Protein AF-A0A2N2Y3T0-F1 (afdb_monomer)

Foldseek 3Di:
DQWDKDKDWDDPDPFKIKIKIFTVNLVVVPPDPDDPDPARIKIKMWGDDQFKIWIWIWHRHDPVDIDIDTDIGGDVVRVPPD

Mean predicted aligned error: 10.38 Å

Sequence (82 aa):
MRHVIIGAELQPFKSFRLQVAYNYQTRQEMKIVDKVSTVGFSWGFGFRVYGFSFSYARATNHLSGSPNYVTLTTNLGEAFKK

Structure (mmCIF, N/CA/C/O backbone):
data_AF-A0A2N2Y3T0-F1
#
_entry.id   AF-A0A2N2Y3T0-F1
#
loop_
_atom_site.group_PDB
_atom_site.id
_atom_site.type_symbol
_atom_site.label_atom_id
_atom_site.label_alt_id
_atom_site.label_comp_id
_atom_site.label_asym_id
_atom_site.label_entity_id
_atom_site.label_seq_id
_atom_site.pdbx_PDB_ins_code
_atom_site.Cartn_x
_atom_site.Cartn_y
_atom_site.Cartn_z
_atom_site.occupancy
_atom_site.B_iso_or_equiv
_atom_site.auth_seq_id
_atom_site.auth_comp_id
_atom_site.auth_asym_id
_atom_site.auth_atom_id
_atom_site.pdbx_PDB_model_num
ATOM 1 N N . MET A 1 1 ? 4.536 9.222 -26.794 1.00 50.34 1 MET A N 1
ATOM 2 C CA . MET A 1 1 ? 3.659 9.169 -25.603 1.00 50.34 1 MET A CA 1
ATOM 3 C C . MET A 1 1 ? 4.526 8.913 -24.380 1.00 50.34 1 MET A C 1
ATOM 5 O O . MET A 1 1 ? 5.021 7.805 -24.251 1.00 50.34 1 MET A O 1
ATOM 9 N N . ARG A 1 2 ? 4.821 9.937 -23.567 1.00 51.66 2 ARG A N 1
ATOM 10 C CA . ARG A 1 2 ? 5.890 9.871 -22.544 1.00 51.66 2 ARG A CA 1
ATOM 11 C C . ARG A 1 2 ? 5.405 9.764 -21.093 1.00 51.66 2 ARG A C 1
ATOM 13 O O . ARG A 1 2 ? 6.242 9.629 -20.224 1.00 51.66 2 ARG A O 1
ATOM 20 N N . HIS A 1 3 ? 4.100 9.744 -20.824 1.00 57.34 3 HIS A N 1
ATOM 21 C CA . HIS A 1 3 ? 3.567 9.668 -19.456 1.00 57.34 3 HIS A CA 1
ATOM 22 C C . HIS A 1 3 ? 2.279 8.838 -19.408 1.00 57.34 3 HIS A C 1
ATOM 24 O O . HIS A 1 3 ? 1.198 9.375 -19.189 1.00 57.34 3 HIS A O 1
ATOM 30 N N . VAL A 1 4 ? 2.371 7.531 -19.677 1.00 59.25 4 VAL A N 1
ATOM 31 C CA . VAL A 1 4 ? 1.221 6.626 -19.521 1.00 59.25 4 VAL A CA 1
ATOM 32 C C . VAL A 1 4 ? 1.477 5.720 -18.326 1.00 59.25 4 VAL A C 1
ATOM 34 O O . VAL A 1 4 ? 2.366 4.865 -18.349 1.00 59.25 4 VAL A O 1
ATOM 37 N N . ILE A 1 5 ? 0.694 5.940 -17.278 1.00 68.00 5 ILE A N 1
ATOM 38 C CA . ILE A 1 5 ? 0.623 5.078 -16.105 1.00 68.00 5 ILE A CA 1
ATOM 39 C C . ILE A 1 5 ? -0.722 4.373 -16.194 1.00 68.00 5 ILE A C 1
ATOM 41 O O . ILE A 1 5 ? -1.760 5.028 -16.254 1.00 68.00 5 ILE A O 1
ATOM 45 N N . ILE A 1 6 ? -0.699 3.046 -16.240 1.00 74.12 6 ILE A N 1
ATOM 46 C CA . ILE A 1 6 ? -1.915 2.234 -16.237 1.00 74.12 6 ILE 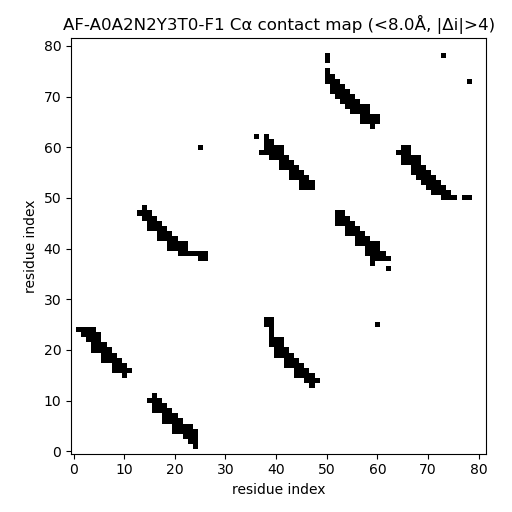A CA 1
ATOM 47 C C . ILE A 1 6 ? -2.032 1.631 -14.848 1.00 74.12 6 ILE A C 1
ATOM 49 O O . ILE A 1 6 ? -1.163 0.872 -14.432 1.00 74.12 6 ILE A O 1
ATOM 53 N N . GLY A 1 7 ? -3.084 1.991 -14.123 1.00 78.56 7 GLY A N 1
ATOM 54 C CA . GLY A 1 7 ? -3.380 1.462 -12.798 1.00 78.56 7 GLY A CA 1
ATOM 55 C C . GLY A 1 7 ? -4.751 0.807 -12.760 1.00 78.56 7 GLY A C 1
ATOM 56 O O . GLY A 1 7 ? -5.675 1.265 -13.426 1.00 78.56 7 GLY A O 1
ATOM 57 N N . ALA A 1 8 ? -4.870 -0.250 -11.969 1.00 84.56 8 ALA A N 1
ATOM 58 C CA . ALA A 1 8 ? -6.133 -0.838 -11.568 1.00 84.56 8 ALA A CA 1
ATOM 59 C C . ALA A 1 8 ? -6.206 -0.841 -10.037 1.00 84.56 8 ALA A C 1
ATOM 61 O O . ALA A 1 8 ? -5.314 -1.352 -9.356 1.00 84.56 8 ALA A O 1
ATOM 62 N N . GLU A 1 9 ? -7.280 -0.270 -9.503 1.00 84.75 9 GLU A N 1
ATOM 63 C CA . GLU A 1 9 ? -7.628 -0.356 -8.090 1.00 84.75 9 GLU A CA 1
ATOM 64 C C . GLU A 1 9 ? -8.871 -1.234 -7.950 1.00 84.75 9 GLU A C 1
ATOM 66 O O . GLU A 1 9 ? -9.882 -1.033 -8.620 1.00 84.75 9 GLU A O 1
ATOM 71 N N . LEU A 1 10 ? -8.774 -2.235 -7.084 1.00 87.44 10 LEU A N 1
ATOM 72 C CA . LEU A 1 10 ? -9.861 -3.113 -6.695 1.00 87.44 10 LEU A CA 1
ATOM 73 C C . LEU A 1 10 ? -10.174 -2.858 -5.226 1.00 87.44 10 LEU A C 1
ATOM 75 O O . LEU A 1 10 ? -9.304 -2.959 -4.362 1.00 87.44 10 LEU A O 1
ATOM 79 N N . GLN A 1 11 ? -11.440 -2.583 -4.933 1.00 87.38 11 GLN A N 1
ATOM 80 C CA . GLN A 1 11 ? -11.921 -2.387 -3.570 1.00 87.38 11 GLN A CA 1
ATOM 81 C C . GLN A 1 11 ? -13.047 -3.389 -3.264 1.00 87.38 11 GLN A C 1
ATOM 83 O O . GLN A 1 11 ? -14.221 -3.032 -3.348 1.00 87.38 11 GLN A O 1
ATOM 88 N N . PRO A 1 12 ? -12.714 -4.654 -2.926 1.00 82.81 12 PRO A N 1
ATOM 89 C CA . PRO A 1 12 ? -13.705 -5.696 -2.635 1.00 82.81 12 PRO A CA 1
ATOM 90 C C . PRO A 1 12 ? -14.614 -5.344 -1.452 1.00 82.81 12 PRO A C 1
ATOM 92 O O . PRO A 1 12 ? -15.789 -5.694 -1.434 1.00 82.81 12 PRO A O 1
ATOM 95 N N . PHE A 1 13 ? -14.068 -4.631 -0.463 1.00 84.19 13 PHE A N 1
ATOM 96 C CA . PHE A 1 13 ? -14.784 -4.184 0.728 1.00 84.19 13 PHE A CA 1
ATOM 97 C C . PHE A 1 13 ? -14.444 -2.716 1.003 1.00 84.19 13 PHE A C 1
ATOM 99 O O . PHE A 1 13 ? -13.333 -2.274 0.721 1.00 84.19 13 PHE A O 1
ATOM 106 N N . LYS A 1 14 ? -15.336 -1.953 1.653 1.00 80.62 14 LYS A N 1
ATOM 107 C CA . LYS A 1 14 ? -15.021 -0.571 2.092 1.00 80.62 14 LYS A CA 1
ATOM 108 C C . LYS A 1 14 ? -13.733 -0.492 2.924 1.00 80.62 14 LYS A C 1
ATOM 110 O O . LYS A 1 14 ? -13.025 0.510 2.870 1.00 80.62 14 LYS A O 1
ATOM 115 N N . SER A 1 15 ? -13.426 -1.569 3.640 1.00 83.12 15 SER A N 1
ATOM 116 C CA . SER A 1 15 ? -12.256 -1.712 4.498 1.00 83.12 15 SER A CA 1
ATOM 117 C C . SER A 1 15 ? -11.030 -2.317 3.820 1.00 83.12 15 SER A C 1
ATOM 119 O O . SER A 1 15 ? -10.015 -2.398 4.492 1.00 83.12 15 SER A O 1
ATOM 121 N N . PHE A 1 16 ? -11.074 -2.749 2.556 1.00 87.50 16 PHE A N 1
ATOM 122 C CA . PHE A 1 16 ? -9.934 -3.397 1.894 1.00 87.50 16 PHE A CA 1
ATOM 123 C C . PHE A 1 16 ? -9.737 -2.868 0.475 1.00 87.50 16 PHE A C 1
ATOM 125 O O . PHE A 1 16 ? -10.663 -2.887 -0.330 1.00 87.50 16 PHE A O 1
ATOM 132 N N . ARG A 1 17 ? -8.522 -2.424 0.167 1.00 87.25 17 ARG A N 1
ATOM 133 C CA . ARG A 1 17 ? -8.104 -1.903 -1.134 1.00 87.25 17 ARG A CA 1
ATOM 134 C C . ARG A 1 17 ? -6.912 -2.693 -1.638 1.00 87.25 17 ARG A C 1
ATOM 136 O O . ARG A 1 17 ? -5.973 -2.940 -0.892 1.00 87.25 17 ARG A O 1
ATOM 143 N N . LEU A 1 18 ? -6.935 -3.044 -2.910 1.00 88.19 18 LEU A N 1
ATOM 144 C CA . LEU A 1 18 ? -5.839 -3.666 -3.630 1.00 88.19 18 LEU A CA 1
ATOM 145 C C . LEU A 1 18 ? -5.545 -2.793 -4.845 1.00 88.19 18 LEU A C 1
ATOM 147 O O . LEU A 1 18 ? -6.445 -2.447 -5.598 1.00 88.19 18 LEU A O 1
ATOM 151 N N . GLN A 1 19 ? -4.294 -2.412 -5.027 1.00 86.56 19 GLN A N 1
ATOM 152 C CA . GLN A 1 19 ? -3.860 -1.509 -6.081 1.00 86.56 19 GLN A CA 1
ATOM 153 C C . GLN A 1 19 ? -2.737 -2.174 -6.858 1.00 86.56 19 GLN A C 1
ATOM 155 O O . GLN A 1 19 ? -1.782 -2.683 -6.278 1.00 86.56 19 GLN A O 1
ATOM 160 N N . VAL A 1 20 ? -2.829 -2.156 -8.178 1.00 85.25 20 VAL A N 1
ATOM 161 C CA . VAL A 1 20 ? -1.746 -2.555 -9.073 1.00 85.25 20 VAL A CA 1
ATOM 162 C C . VAL A 1 20 ? -1.563 -1.455 -10.100 1.00 85.25 20 VAL A C 1
ATOM 164 O O . VAL A 1 20 ? -2.526 -0.909 -10.625 1.00 85.25 20 VAL A O 1
ATOM 167 N N . ALA A 1 21 ? -0.324 -1.083 -10.368 1.00 77.94 21 ALA A N 1
ATOM 168 C CA . ALA A 1 21 ? 0.009 -0.023 -11.295 1.00 77.94 21 ALA A CA 1
ATOM 169 C C . ALA A 1 21 ? 1.236 -0.401 -12.113 1.00 77.94 21 ALA A C 1
ATOM 171 O O . ALA A 1 21 ? 2.184 -1.015 -11.631 1.00 77.94 21 ALA A O 1
ATOM 172 N N . TYR A 1 22 ? 1.212 -0.014 -13.375 1.00 74.81 22 TYR A N 1
ATOM 173 C CA . TYR A 1 22 ? 2.271 -0.239 -14.329 1.00 74.81 22 TYR A CA 1
ATOM 174 C C . TYR A 1 22 ? 2.660 1.092 -14.963 1.00 74.81 22 TYR A C 1
ATOM 176 O O . TYR A 1 22 ? 1.870 1.737 -15.656 1.00 74.81 22 TYR A O 1
ATOM 184 N N . ASN A 1 23 ? 3.891 1.515 -14.700 1.00 70.44 23 ASN A N 1
ATOM 185 C CA . ASN A 1 23 ? 4.461 2.738 -15.230 1.00 70.44 23 ASN A CA 1
ATOM 186 C C . ASN A 1 23 ? 5.296 2.418 -16.477 1.00 70.44 23 ASN A C 1
ATOM 188 O O . ASN A 1 23 ? 6.368 1.817 -16.399 1.00 70.44 23 ASN A O 1
ATOM 192 N N . TYR A 1 24 ? 4.787 2.811 -17.647 1.00 56.38 24 TYR A N 1
ATOM 193 C CA . TYR A 1 24 ? 5.421 2.528 -18.935 1.00 56.38 24 TYR A CA 1
ATOM 194 C C . TYR A 1 24 ? 6.649 3.418 -19.200 1.00 56.38 24 TYR A C 1
ATOM 196 O O . TYR A 1 24 ? 7.536 3.049 -19.972 1.00 56.38 24 TYR A O 1
ATOM 204 N N . GLN A 1 25 ? 6.733 4.576 -18.540 1.00 57.59 25 GLN A N 1
ATOM 205 C CA . GLN A 1 25 ? 7.783 5.564 -18.776 1.00 57.59 25 GLN A CA 1
ATOM 206 C C . GLN A 1 25 ? 9.145 5.113 -18.232 1.00 57.59 25 GLN A C 1
ATOM 208 O O . GLN A 1 25 ? 10.145 5.160 -18.948 1.00 57.59 25 GLN A O 1
ATOM 213 N N . THR A 1 26 ? 9.178 4.581 -17.007 1.00 56.12 26 THR A N 1
ATOM 214 C CA . THR A 1 26 ? 10.406 4.082 -16.363 1.00 56.12 26 THR A CA 1
ATOM 215 C C . THR A 1 26 ? 11.024 2.915 -17.141 1.00 56.12 26 THR A C 1
ATOM 217 O O . THR A 1 26 ? 12.239 2.729 -17.144 1.00 56.12 26 THR A O 1
ATOM 220 N N . ARG A 1 27 ? 10.195 2.153 -17.869 1.00 53.28 27 ARG A N 1
ATOM 221 C CA . ARG A 1 27 ? 10.638 1.077 -18.765 1.00 53.28 27 ARG A CA 1
ATOM 222 C C . ARG A 1 27 ? 11.302 1.590 -20.044 1.00 53.28 27 ARG A C 1
ATOM 224 O O . ARG A 1 27 ? 12.175 0.908 -20.570 1.00 53.28 27 ARG A O 1
ATOM 231 N N . GLN A 1 28 ? 10.880 2.735 -20.581 1.00 53.59 28 GLN A N 1
ATOM 232 C CA . GLN A 1 28 ? 11.491 3.301 -21.789 1.00 53.59 28 GLN A CA 1
ATOM 233 C C . GLN A 1 28 ? 12.790 4.060 -21.489 1.00 53.59 28 GLN A C 1
ATOM 235 O O . GLN A 1 28 ? 13.695 4.012 -22.318 1.00 53.59 28 GLN A O 1
ATOM 240 N N . GLU A 1 29 ? 12.906 4.695 -20.318 1.00 53.41 29 GLU A N 1
ATOM 241 C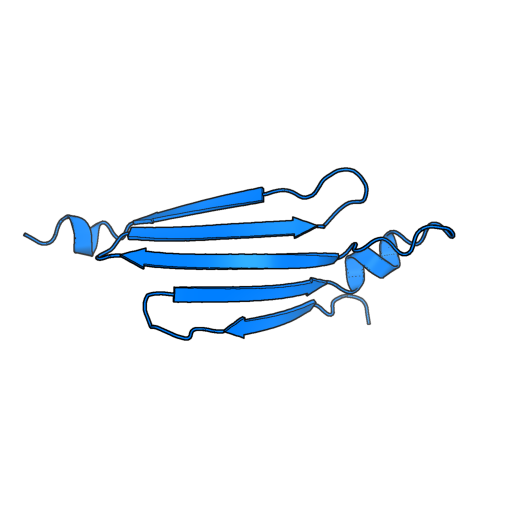 CA . GLU A 1 29 ? 14.105 5.450 -19.915 1.00 53.41 29 GLU A CA 1
ATOM 242 C C . GLU A 1 29 ? 15.262 4.554 -19.418 1.00 53.41 29 GLU A C 1
ATOM 244 O O . GLU A 1 29 ? 16.419 4.917 -19.596 1.00 53.41 29 GLU A O 1
ATOM 249 N N . MET A 1 30 ? 14.994 3.347 -18.891 1.00 54.31 30 MET A N 1
ATOM 250 C CA . MET A 1 30 ? 16.025 2.373 -18.465 1.00 54.31 30 MET A CA 1
ATOM 251 C C . MET A 1 30 ? 16.254 1.214 -19.460 1.00 54.31 30 MET A C 1
ATOM 253 O O . MET A 1 30 ? 16.565 0.091 -19.057 1.00 54.31 30 MET A O 1
ATOM 257 N N . LYS A 1 31 ? 16.096 1.433 -20.771 1.00 46.38 31 LYS A N 1
ATOM 258 C CA . LYS A 1 31 ? 16.478 0.429 -21.781 1.00 46.38 31 LYS A CA 1
ATOM 259 C C . LYS A 1 31 ? 18.005 0.358 -21.923 1.00 46.38 31 LYS A C 1
ATOM 261 O O . LYS A 1 31 ? 18.570 0.954 -22.833 1.00 46.38 31 LYS A O 1
ATOM 266 N N . ILE A 1 32 ? 18.665 -0.414 -21.062 1.00 48.34 32 ILE A N 1
ATOM 267 C CA . ILE A 1 32 ? 19.957 -1.029 -21.391 1.00 48.34 32 ILE A CA 1
ATOM 268 C C . ILE A 1 32 ? 19.667 -2.473 -21.810 1.00 48.34 32 ILE A C 1
ATOM 270 O O . ILE A 1 32 ? 18.958 -3.203 -21.122 1.00 48.34 32 ILE A O 1
ATOM 274 N N . VAL A 1 33 ? 20.184 -2.807 -22.988 1.00 52.59 33 VAL A N 1
ATOM 275 C CA . VAL A 1 33 ? 19.867 -3.882 -23.945 1.00 52.59 33 VAL A CA 1
ATOM 276 C C . VAL A 1 33 ? 19.578 -5.300 -23.419 1.00 52.59 33 VAL A C 1
ATOM 278 O O . VAL A 1 33 ? 19.079 -6.088 -24.208 1.00 52.59 33 VAL A O 1
ATOM 281 N N . ASP A 1 34 ? 19.768 -5.658 -22.145 1.00 47.03 34 ASP A N 1
ATOM 282 C CA . ASP A 1 34 ? 19.956 -7.086 -21.825 1.00 47.03 34 ASP A CA 1
ATOM 283 C C . ASP A 1 34 ? 19.224 -7.671 -20.606 1.00 47.03 34 ASP A C 1
ATOM 285 O O . ASP A 1 34 ? 19.454 -8.822 -20.244 1.00 47.03 34 ASP A O 1
ATOM 289 N N . LYS A 1 35 ? 18.290 -6.955 -19.963 1.00 49.06 35 LYS A N 1
ATOM 290 C CA . LYS A 1 35 ? 17.412 -7.598 -18.964 1.00 49.06 35 LYS A CA 1
ATOM 291 C C . LYS A 1 35 ? 15.967 -7.154 -19.095 1.00 49.06 35 LYS A C 1
ATOM 293 O O . LYS A 1 35 ? 15.607 -6.026 -18.768 1.00 49.06 35 LYS A O 1
ATOM 298 N N . VAL A 1 36 ? 15.122 -8.103 -19.497 1.00 50.00 36 VAL A N 1
ATOM 299 C CA . VAL A 1 36 ? 13.661 -8.090 -19.335 1.00 50.00 36 VAL A CA 1
ATOM 300 C C . VAL A 1 36 ? 13.347 -8.149 -17.834 1.00 50.00 36 VAL A C 1
ATOM 302 O O . VAL A 1 36 ? 12.885 -9.152 -17.310 1.00 50.00 36 VAL A O 1
ATOM 305 N N . SER A 1 37 ? 13.707 -7.101 -17.100 1.00 47.38 37 SER A N 1
ATOM 306 C CA . SER A 1 37 ? 13.445 -7.005 -15.671 1.00 47.38 37 SER A CA 1
ATOM 307 C C . SER A 1 37 ? 12.117 -6.288 -15.472 1.00 47.38 37 SER A C 1
ATOM 309 O O . SER A 1 37 ? 11.749 -5.415 -16.256 1.00 47.38 37 SER A O 1
ATOM 311 N N . THR A 1 38 ? 11.381 -6.669 -14.440 1.00 51.56 38 THR A N 1
ATOM 312 C CA . THR A 1 38 ? 10.041 -6.207 -14.044 1.00 51.56 38 THR A CA 1
ATOM 313 C C . THR A 1 38 ? 10.038 -4.738 -13.569 1.00 51.56 38 THR A C 1
ATOM 315 O O . THR A 1 38 ? 9.503 -4.401 -12.516 1.00 51.56 38 THR A O 1
ATOM 318 N N . VAL A 1 39 ? 10.693 -3.842 -14.309 1.00 55.47 39 VAL A N 1
ATOM 319 C CA . VAL A 1 39 ? 10.811 -2.412 -14.009 1.00 55.47 39 VAL A CA 1
ATOM 320 C C . VAL A 1 39 ? 9.537 -1.677 -14.415 1.00 55.47 39 VAL A C 1
ATOM 322 O O . VAL A 1 39 ? 9.052 -1.814 -15.540 1.00 55.47 39 VAL A O 1
ATOM 325 N N . GLY A 1 40 ? 8.993 -0.903 -13.475 1.00 59.78 40 GLY A N 1
ATOM 326 C CA . GLY A 1 40 ? 7.762 -0.129 -13.635 1.00 59.78 40 GLY A CA 1
ATOM 327 C C . GLY A 1 40 ? 6.512 -0.788 -13.049 1.00 59.78 40 GLY A C 1
ATOM 328 O O . GLY A 1 40 ? 5.452 -0.170 -13.073 1.00 59.78 40 GLY A O 1
ATOM 329 N N . PHE A 1 41 ? 6.600 -2.004 -12.496 1.00 73.00 41 PHE A N 1
ATOM 330 C CA . PHE A 1 41 ? 5.472 -2.614 -11.788 1.00 73.00 41 PHE A CA 1
ATOM 331 C C . PHE A 1 41 ? 5.422 -2.148 -10.332 1.00 73.00 41 PHE A C 1
ATOM 333 O O . PHE A 1 41 ? 6.403 -2.234 -9.588 1.00 73.00 41 PHE A O 1
ATOM 340 N N . SER A 1 42 ? 4.256 -1.675 -9.924 1.00 78.19 42 SER A N 1
ATOM 341 C CA . SER A 1 42 ? 3.935 -1.293 -8.559 1.00 78.19 42 SER A CA 1
ATOM 342 C C . SER A 1 42 ? 2.675 -2.021 -8.129 1.00 78.19 42 SER A C 1
ATOM 344 O O . SER A 1 42 ? 1.738 -2.182 -8.904 1.00 78.19 42 SER A O 1
ATOM 346 N N . TRP A 1 43 ? 2.639 -2.467 -6.889 1.00 84.81 43 TRP A N 1
ATOM 347 C CA . TRP A 1 43 ? 1.460 -3.096 -6.318 1.00 84.81 43 TRP A CA 1
ATOM 348 C C . TRP A 1 43 ? 1.358 -2.726 -4.853 1.00 84.81 43 TRP A C 1
ATOM 350 O O . TRP A 1 43 ? 2.352 -2.439 -4.196 1.00 84.81 43 TRP A O 1
ATOM 360 N N . GLY A 1 44 ? 0.150 -2.711 -4.328 1.00 87.44 44 GLY A N 1
ATOM 361 C CA . GLY A 1 44 ? -0.104 -2.374 -2.948 1.00 87.44 44 GLY A CA 1
ATOM 362 C C . GLY A 1 44 ? -1.432 -2.924 -2.488 1.00 87.44 44 GLY A C 1
ATOM 363 O O . GLY A 1 44 ? -2.314 -3.236 -3.281 1.00 87.44 44 GLY A O 1
ATOM 364 N N . PHE A 1 45 ? -1.573 -3.044 -1.184 1.00 89.25 45 PHE A N 1
ATOM 365 C CA . PHE A 1 45 ? -2.826 -3.363 -0.533 1.00 89.25 45 PHE A CA 1
ATOM 366 C C . PHE A 1 45 ? -2.971 -2.472 0.691 1.00 89.25 45 PHE A C 1
ATOM 368 O O . PHE A 1 45 ? -1.993 -2.056 1.305 1.00 89.25 45 PHE A O 1
ATOM 375 N N . GLY A 1 46 ? -4.198 -2.158 1.059 1.00 88.69 46 GLY A N 1
ATOM 376 C CA . GLY A 1 46 ? -4.493 -1.375 2.238 1.00 88.69 46 GLY A CA 1
ATOM 377 C C . GLY A 1 46 ? -5.761 -1.866 2.892 1.00 88.69 46 GLY A C 1
ATOM 378 O O . GLY A 1 46 ? -6.670 -2.358 2.228 1.00 88.69 46 GLY A O 1
ATOM 379 N N . PHE A 1 47 ? -5.825 -1.727 4.205 1.00 89.19 47 PHE A N 1
ATOM 380 C CA . PHE A 1 47 ? -7.007 -2.049 4.973 1.00 89.19 47 PHE A CA 1
ATOM 381 C C . PHE A 1 47 ? -7.330 -0.937 5.972 1.00 89.19 47 PHE A C 1
ATOM 383 O O . PHE A 1 47 ? -6.441 -0.270 6.500 1.00 89.19 47 PHE A O 1
ATOM 390 N N . ARG A 1 48 ? -8.622 -0.704 6.210 1.00 87.00 48 ARG A N 1
ATOM 391 C CA . ARG A 1 48 ? -9.133 0.308 7.139 1.00 87.00 48 ARG A CA 1
ATOM 392 C C . ARG A 1 48 ? -9.935 -0.348 8.257 1.00 87.00 48 ARG A C 1
ATOM 394 O O . ARG A 1 48 ? -10.909 -1.048 7.991 1.00 87.00 48 ARG A O 1
ATOM 401 N N . VAL A 1 49 ? -9.566 -0.046 9.498 1.00 83.38 49 VAL A N 1
ATOM 402 C CA . VAL A 1 49 ? -10.228 -0.500 10.726 1.00 83.38 49 VAL A CA 1
ATOM 403 C C . VAL A 1 49 ? -10.602 0.720 11.565 1.00 83.38 49 VAL A C 1
ATOM 405 O O . VAL A 1 49 ? -9.716 1.431 12.024 1.00 83.38 49 VAL A O 1
ATOM 408 N N . TYR A 1 50 ? -11.909 0.969 11.735 1.00 73.69 50 TYR A N 1
ATOM 409 C CA . TYR A 1 50 ? -12.505 1.914 12.705 1.00 73.69 50 TYR A CA 1
ATOM 410 C C . TYR A 1 50 ? -11.761 3.265 12.875 1.00 73.69 50 TYR A C 1
ATOM 412 O O . TYR A 1 50 ? -11.552 3.739 13.983 1.00 73.69 50 TYR A O 1
ATOM 420 N N . GLY A 1 51 ? -11.286 3.865 11.777 1.00 77.31 51 GLY A N 1
ATOM 421 C CA . GLY A 1 51 ? -10.580 5.160 11.786 1.00 77.31 51 GLY A CA 1
ATOM 422 C C . GLY A 1 51 ? -9.072 5.098 11.512 1.00 77.31 51 GLY A C 1
ATOM 423 O O . GLY A 1 51 ? -8.494 6.105 11.106 1.00 77.31 51 GLY A O 1
ATOM 424 N N . PHE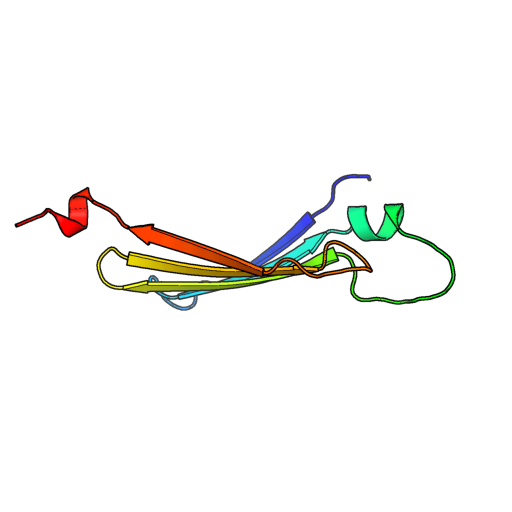 A 1 52 ? -8.451 3.921 11.604 1.00 83.38 52 PHE A N 1
ATOM 425 C CA . PHE A 1 52 ? -7.072 3.673 11.177 1.00 83.38 52 PHE A CA 1
ATOM 426 C C . PHE A 1 52 ? -7.050 3.042 9.786 1.00 83.38 52 PHE A C 1
ATOM 428 O O . PHE A 1 52 ? -7.734 2.058 9.523 1.00 83.38 52 PHE A O 1
ATOM 435 N N . SER A 1 53 ? -6.264 3.602 8.876 1.00 85.88 53 SER A N 1
ATOM 436 C CA . SER A 1 53 ? -6.013 3.070 7.539 1.00 85.88 53 SER A CA 1
ATOM 437 C C . SER A 1 53 ? -4.546 2.682 7.436 1.00 85.88 53 SER A C 1
ATOM 439 O O . SER A 1 53 ? -3.667 3.539 7.495 1.00 85.88 53 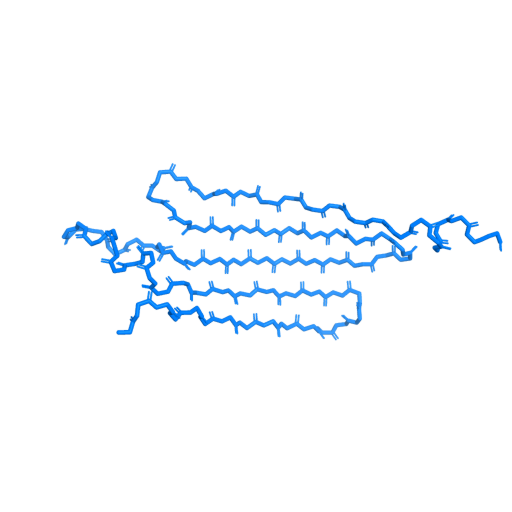SER A O 1
ATOM 441 N N . PHE A 1 54 ? -4.292 1.394 7.263 1.00 88.81 54 PHE A N 1
ATOM 442 C CA . PHE A 1 54 ? -2.979 0.849 6.957 1.00 88.81 54 PHE A CA 1
ATOM 443 C C . PHE A 1 54 ? -2.893 0.636 5.453 1.00 88.81 54 PHE A C 1
ATOM 445 O O . PHE A 1 54 ? -3.797 0.060 4.855 1.00 88.81 54 PHE A O 1
ATOM 452 N N . SER A 1 55 ? -1.828 1.107 4.821 1.00 87.38 55 SER A N 1
ATOM 453 C CA . SER A 1 55 ? -1.557 0.857 3.407 1.00 87.38 55 SER A CA 1
ATOM 454 C C . SER A 1 55 ? -0.113 0.421 3.240 1.00 87.38 55 SER A C 1
ATOM 456 O O . SER A 1 55 ? 0.802 1.025 3.791 1.00 87.38 55 SER A O 1
ATOM 458 N N . TYR A 1 56 ? 0.081 -0.642 2.480 1.00 87.06 56 TYR A N 1
ATOM 459 C CA . TYR A 1 56 ? 1.372 -1.149 2.070 1.00 87.06 56 TYR A CA 1
ATOM 460 C C . TYR A 1 56 ? 1.454 -1.052 0.553 1.00 87.06 56 TYR A C 1
ATOM 462 O O . TYR A 1 56 ? 0.612 -1.607 -0.149 1.00 87.06 56 TYR A O 1
ATOM 470 N N . ALA A 1 57 ? 2.453 -0.352 0.034 1.00 83.06 57 ALA A N 1
ATOM 471 C CA . ALA A 1 57 ? 2.687 -0.252 -1.396 1.00 83.06 57 ALA A CA 1
ATOM 472 C C . ALA A 1 57 ? 4.147 -0.554 -1.695 1.00 83.06 57 ALA A C 1
ATOM 474 O O . ALA A 1 57 ? 5.057 -0.032 -1.062 1.00 83.06 57 ALA A O 1
ATOM 475 N N . ARG A 1 58 ? 4.383 -1.388 -2.692 1.00 78.19 58 ARG A N 1
ATOM 476 C CA . ARG A 1 58 ? 5.702 -1.729 -3.186 1.00 78.19 58 ARG A CA 1
ATOM 477 C C . ARG A 1 58 ? 5.806 -1.264 -4.624 1.00 78.19 58 ARG A C 1
ATOM 479 O O . ARG A 1 58 ? 5.082 -1.743 -5.494 1.00 78.19 58 ARG A O 1
ATOM 486 N N . ALA A 1 59 ? 6.722 -0.338 -4.873 1.00 68.56 59 ALA A N 1
ATOM 487 C CA . ALA A 1 59 ? 6.989 0.149 -6.216 1.00 68.56 59 ALA A CA 1
ATOM 488 C C . ALA A 1 59 ? 8.338 -0.391 -6.690 1.00 68.56 59 ALA A C 1
ATOM 490 O O . ALA A 1 59 ? 9.345 -0.272 -5.993 1.00 68.56 59 ALA A O 1
ATOM 491 N N . THR A 1 60 ? 8.387 -1.015 -7.862 1.00 63.38 60 THR A N 1
ATOM 492 C CA . THR A 1 60 ? 9.643 -1.482 -8.469 1.00 63.38 60 THR A CA 1
ATOM 493 C C . THR A 1 60 ? 10.079 -0.464 -9.514 1.00 63.38 60 THR A C 1
ATOM 495 O O . THR A 1 60 ? 9.914 -0.658 -10.717 1.00 63.38 60 THR A O 1
ATOM 498 N N . ASN A 1 61 ? 10.587 0.671 -9.028 1.00 55.97 61 ASN A N 1
ATOM 499 C CA . ASN A 1 61 ? 10.931 1.822 -9.866 1.00 55.97 61 ASN A CA 1
ATOM 500 C C . ASN A 1 61 ? 12.372 1.791 -10.402 1.00 55.97 61 ASN A C 1
ATOM 502 O O . ASN A 1 61 ? 12.673 2.538 -11.325 1.00 55.97 61 ASN A O 1
ATOM 506 N N . HIS A 1 62 ? 13.266 0.951 -9.863 1.00 49.84 62 HIS A N 1
ATOM 507 C CA . HIS A 1 62 ? 14.684 0.953 -10.238 1.00 49.84 62 HIS A CA 1
ATOM 508 C C . HIS A 1 62 ? 15.300 -0.454 -10.232 1.00 49.84 62 HIS A C 1
ATOM 510 O O . HIS A 1 62 ? 14.939 -1.289 -9.404 1.00 49.84 62 HIS A O 1
ATOM 516 N N . LEU A 1 63 ? 16.297 -0.691 -11.098 1.00 50.34 63 LEU A N 1
ATOM 517 C CA . LEU A 1 63 ? 17.071 -1.945 -11.194 1.00 50.34 63 LEU A CA 1
ATOM 518 C C . LEU A 1 63 ? 17.823 -2.320 -9.892 1.00 50.34 63 LEU A C 1
ATOM 520 O O . LEU A 1 63 ? 18.225 -3.465 -9.728 1.00 50.34 63 LEU A O 1
ATOM 524 N N . SER A 1 64 ? 18.007 -1.358 -8.976 1.00 50.09 64 SER A N 1
ATOM 525 C CA . SER A 1 64 ? 18.842 -1.476 -7.766 1.00 50.09 64 SER A CA 1
ATOM 526 C C . SER A 1 64 ? 18.028 -1.654 -6.472 1.00 50.09 64 SER A C 1
ATOM 528 O O . SER A 1 64 ? 18.569 -1.999 -5.428 1.00 50.09 64 SER A O 1
ATOM 530 N N . GLY A 1 65 ? 16.706 -1.460 -6.510 1.00 51.22 65 GLY A N 1
ATOM 531 C CA . GLY A 1 65 ? 15.888 -1.594 -5.309 1.00 51.22 65 GLY A CA 1
ATOM 532 C C . GLY A 1 65 ? 14.439 -1.191 -5.528 1.00 51.22 65 GLY A C 1
ATOM 533 O O . GLY A 1 65 ? 14.139 -0.183 -6.166 1.00 51.22 65 GLY A O 1
ATOM 534 N N . SER A 1 66 ? 13.534 -1.999 -4.984 1.00 60.81 66 SER A N 1
ATOM 535 C CA . SER A 1 66 ? 12.105 -1.707 -4.932 1.00 60.81 66 SER A CA 1
ATOM 536 C C . SER A 1 66 ? 11.790 -1.058 -3.580 1.00 60.81 66 SER A C 1
ATOM 538 O O . SER A 1 66 ? 11.829 -1.766 -2.569 1.00 60.81 66 SER A O 1
ATOM 540 N N . PRO A 1 67 ? 11.525 0.263 -3.516 1.00 68.81 67 PRO A N 1
ATOM 541 C CA . PRO A 1 67 ? 11.074 0.896 -2.284 1.00 68.81 67 PRO A CA 1
ATOM 542 C C . PRO A 1 67 ? 9.744 0.293 -1.815 1.00 68.81 67 PRO A C 1
ATOM 544 O O . PRO A 1 67 ? 8.786 0.157 -2.585 1.00 68.81 67 PRO A O 1
ATOM 547 N N . ASN A 1 68 ? 9.704 -0.057 -0.529 1.00 80.38 68 ASN A N 1
ATOM 548 C CA . ASN A 1 68 ? 8.492 -0.454 0.174 1.00 80.38 68 ASN A CA 1
ATOM 549 C C . ASN A 1 68 ? 7.990 0.752 0.968 1.00 80.38 68 ASN A C 1
ATOM 551 O O . ASN A 1 68 ? 8.713 1.301 1.797 1.00 80.38 68 ASN A O 1
ATOM 555 N N . TYR A 1 69 ? 6.754 1.147 0.715 1.00 83.31 69 TYR A N 1
ATOM 556 C CA . TYR A 1 69 ? 6.051 2.213 1.401 1.00 83.31 69 TYR A CA 1
ATOM 557 C C . TYR A 1 69 ? 5.070 1.593 2.388 1.00 83.31 69 TYR A C 1
ATOM 559 O O . TYR A 1 69 ? 4.182 0.829 2.009 1.00 83.31 69 TYR A O 1
ATOM 567 N N . VAL A 1 70 ? 5.231 1.940 3.661 1.00 86.50 70 VAL A N 1
ATOM 568 C CA . VAL A 1 70 ? 4.264 1.634 4.714 1.00 86.50 70 VAL A CA 1
ATOM 569 C C . VAL A 1 70 ? 3.625 2.951 5.120 1.00 86.50 70 VAL A C 1
ATOM 571 O O . VAL A 1 70 ? 4.310 3.873 5.555 1.00 86.50 70 VAL A O 1
ATOM 574 N N . THR A 1 71 ? 2.316 3.057 4.951 1.00 85.44 71 THR A N 1
ATOM 575 C CA . THR A 1 71 ? 1.543 4.251 5.276 1.00 85.44 71 THR A CA 1
ATOM 576 C C . THR A 1 71 ? 0.531 3.906 6.351 1.00 85.44 71 THR A C 1
ATOM 578 O O . THR A 1 71 ? -0.277 2.992 6.196 1.00 85.44 71 THR A O 1
ATOM 581 N N . LEU A 1 72 ? 0.564 4.669 7.437 1.00 86.50 72 LEU A N 1
ATOM 582 C CA . LEU A 1 72 ? -0.443 4.636 8.482 1.00 86.50 72 LEU A CA 1
ATOM 583 C C . LEU A 1 72 ? -1.146 5.990 8.499 1.00 86.50 72 LEU A C 1
ATOM 585 O O . LEU A 1 72 ? -0.511 7.028 8.661 1.00 86.50 72 LEU A O 1
ATOM 589 N N . THR A 1 73 ? -2.459 5.981 8.320 1.0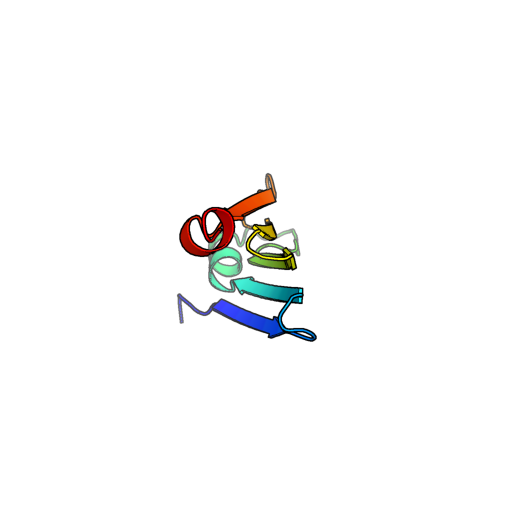0 85.31 73 THR A N 1
ATOM 590 C CA . THR A 1 73 ? -3.298 7.177 8.378 1.00 85.31 73 THR A CA 1
ATOM 591 C C . THR A 1 73 ? -4.346 6.977 9.455 1.00 85.31 73 THR A C 1
ATOM 593 O O . THR A 1 73 ? -4.997 5.939 9.494 1.00 85.31 73 THR A O 1
ATOM 596 N N . THR A 1 74 ? -4.538 7.964 10.321 1.00 84.44 74 THR A N 1
ATOM 597 C CA . THR A 1 74 ? -5.606 7.947 11.322 1.00 84.44 74 THR A CA 1
ATOM 598 C C . THR A 1 74 ? -6.485 9.176 11.160 1.0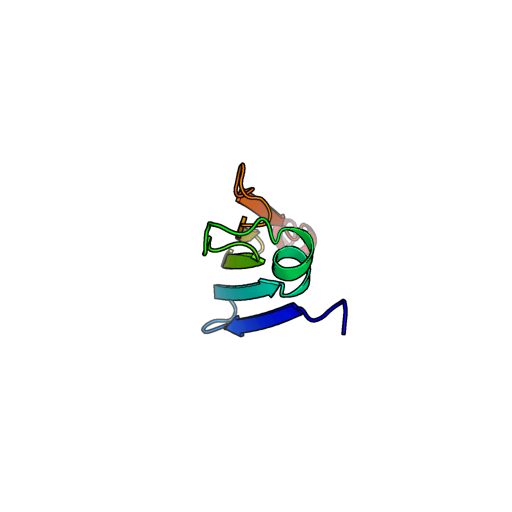0 84.44 74 THR A C 1
ATOM 600 O O . THR A 1 74 ? -5.990 10.262 10.852 1.00 84.44 74 THR A O 1
ATOM 603 N N . ASN A 1 75 ? -7.794 9.009 11.327 1.00 82.94 75 ASN A N 1
ATOM 604 C CA . ASN A 1 75 ? -8.717 10.130 11.390 1.00 82.94 75 ASN A CA 1
ATOM 605 C C . ASN A 1 75 ? -8.891 10.553 12.854 1.00 82.94 75 ASN A C 1
ATOM 607 O O . ASN A 1 75 ? -9.605 9.897 13.610 1.00 82.94 75 ASN A O 1
ATOM 611 N N . LEU A 1 76 ? -8.262 11.667 13.246 1.00 77.44 76 LEU A N 1
ATOM 612 C CA . LEU A 1 76 ? -8.369 12.197 14.609 1.00 77.44 76 LEU A CA 1
ATOM 613 C C . LEU A 1 76 ? -9.811 12.612 14.962 1.00 77.44 76 LEU A C 1
ATOM 615 O O . LEU A 1 76 ? -10.212 12.505 16.112 1.00 77.44 76 LEU A O 1
ATOM 619 N N . GLY A 1 77 ? -10.632 13.016 13.991 1.00 76.56 77 GLY A N 1
ATOM 620 C CA . GLY A 1 77 ? -12.037 13.356 14.236 1.00 76.56 77 GLY A CA 1
ATOM 621 C C . GLY A 1 77 ? -12.915 12.151 14.596 1.00 76.56 77 GLY A C 1
ATOM 622 O O . GLY A 1 77 ? -13.875 12.306 15.345 1.00 76.56 77 GLY A O 1
ATOM 623 N N . GLU A 1 78 ? -12.587 10.955 14.095 1.00 68.06 78 GLU A N 1
ATOM 624 C CA . GLU A 1 78 ? -13.228 9.6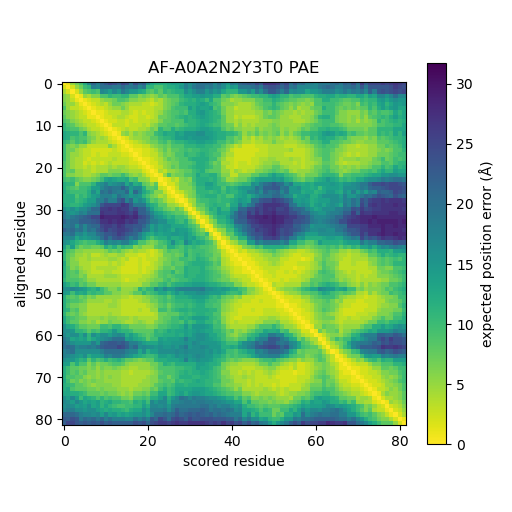94 14.504 1.00 68.06 78 GLU A CA 1
ATOM 625 C C . GLU A 1 78 ? -12.591 9.131 15.782 1.00 68.06 78 GLU A C 1
ATOM 627 O O . GLU A 1 78 ? -13.310 8.656 16.654 1.00 68.06 78 GLU A O 1
ATOM 632 N N . ALA A 1 79 ? -11.266 9.230 15.933 1.00 61.69 79 ALA A N 1
ATOM 633 C CA . ALA A 1 79 ? -10.549 8.709 17.099 1.00 61.69 79 ALA A CA 1
ATOM 634 C C . ALA A 1 79 ? -10.852 9.473 18.403 1.00 61.69 79 ALA A C 1
ATOM 636 O O . ALA A 1 79 ? -10.798 8.885 19.479 1.00 61.69 79 ALA A O 1
ATOM 637 N N . PHE A 1 80 ? -11.178 10.768 18.315 1.00 66.75 80 PHE A N 1
ATOM 638 C CA . PHE A 1 80 ? -11.547 11.606 19.463 1.00 66.75 80 PHE A CA 1
ATOM 639 C C . PHE A 1 80 ? -13.062 11.833 19.594 1.00 66.75 80 PHE A C 1
ATOM 641 O O . PHE A 1 80 ? -13.492 12.608 20.453 1.00 66.75 80 PHE A O 1
ATOM 648 N N . LYS A 1 81 ? -13.895 11.169 18.776 1.00 57.38 81 LYS A N 1
ATOM 649 C CA . LYS A 1 81 ? -15.351 11.217 18.950 1.00 57.38 81 LYS A CA 1
ATOM 650 C C . LYS A 1 81 ? -15.740 10.291 20.106 1.00 57.38 81 LYS A C 1
ATOM 652 O O . LYS A 1 81 ? -15.727 9.072 19.969 1.00 57.38 81 LYS A O 1
ATOM 657 N N . LYS A 1 82 ? -15.991 10.933 21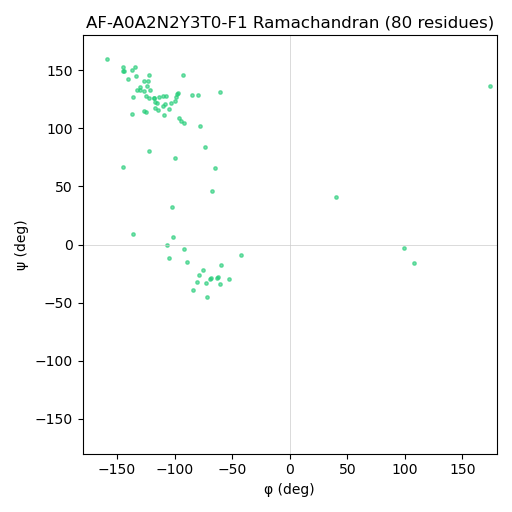.245 1.00 50.66 82 LYS A N 1
ATOM 658 C CA . LYS A 1 82 ? -16.451 10.367 22.515 1.00 50.66 82 LYS A CA 1
ATOM 659 C C . LYS A 1 82 ? -17.753 9.580 22.371 1.00 50.66 82 LYS A C 1
ATOM 661 O O . LYS A 1 82 ? -18.618 10.038 21.588 1.00 50.66 82 LYS A O 1
#

Solvent-accessible surface area (backbone atoms only — not comparable to full-atom values): 4764 Å² total; per-residue (Å²): 140,78,82,55,69,53,68,52,76,48,63,92,42,102,42,36,39,39,38,41,34,39,35,55,40,59,44,66,77,64,70,61,99,82,67,99,61,80,52,20,43,27,39,32,42,30,41,46,57,97,47,39,34,44,34,40,37,39,37,25,73,45,102,88,51,58,57,72,46,78,44,80,47,69,41,64,75,60,71,68,58,127

pLDDT: mean 71.01, std 14.73, range [46.38, 89.25]

Nearest PDB structures (foldseek):
  3wje-assembly1_A  TM=5.194E-01  e=9.422E+00  Arabidopsis thaliana
  7r5j-assembly1_R0  TM=3.560E-01  e=3.604E+00  Homo sapiens

Radius of gyration: 16.55 Å; Cα contacts (8 Å, |Δi|>4): 150; chains: 1; bounding box: 36×21×48 Å

Secondary structure (DSSP, 8-state):
----EEEEEEEEETTEEEEEEEEHHHHHHT--TT----TTEEEEEEEEET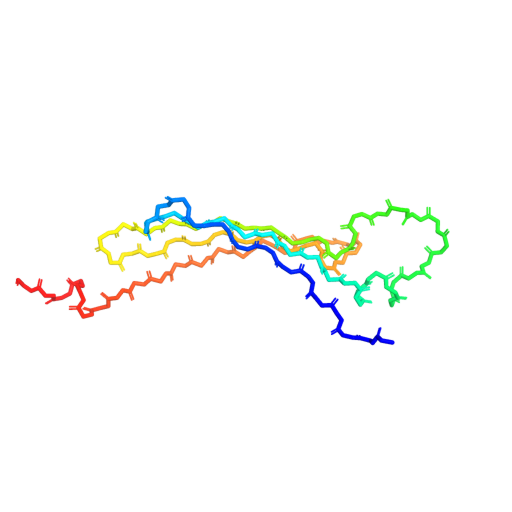TEEEEEEEE--BTTB-PEEEEEEE-HHHHT--